Protein AF-A0A1F7LST9-F1 (afdb_monomer)

Secondary structure (DSSP, 8-state):
---------HHHHHHHHHHHHHTTS-HHHHHHHHHHHHHHHTT-----HHHHHHHHSSPPP------HHHHHTHHHHHH-PPP------

Nearest PDB structures (foldseek):
  1bdv-assembly1_B  TM=9.401E-01  e=5.336E-01  Lederbergvirus P22
  5x3t-assembly1_G  TM=7.367E-01  e=1.095E-01  Mycobacterium tuberculosis H37Rv
  6gts-assembly1_C-2  TM=5.196E-01  e=2.180E-01  Escherichia coli
  6sbx-assembly1_C  TM=7.823E-01  e=1.306E+00  Myxococcus xanthus

Solvent-accessible surface area (backbone atoms only — not comparable to full-atom values): 5747 Å² total; per-residue (Å²): 137,86,91,81,89,81,92,65,60,68,70,58,47,53,52,48,46,51,53,14,56,76,69,75,48,51,52,69,56,48,53,48,52,54,49,53,53,50,33,62,74,67,72,52,77,80,71,50,73,66,60,52,45,53,64,73,66,44,76,74,75,85,70,70,81,77,58,66,65,56,73,70,28,47,54,27,78,76,70,69,42,83,69,79,70,81,74,82,129

Mean predicted aligned error: 14.54 Å

pLDDT: mean 82.9, std 12.63, range [49.5, 98.19]

Foldseek 3Di:
DDDDDDDDDPVVVVVLCVVCVVVVHDSVVSVVVVVVVVCVVVVHDPDDPVNVCCVVVPDPDPPPDPDVQCVQAVCCVPPVDDGPDDDDD

Sequence (89 aa):
MHRTQLLLPGDLHRRAAQAAKVRGMSLGNLVREALDEYLARVGGVQPSPEAIDEVLLAEPFADPDPDPELSTNVDHYLYGAPRRGRRPR

Radius of gyration: 19.72 Å; Cα contacts (8 Å, |Δi|>4): 28; chains: 1; bounding box: 45×55×23 Å

Structure (mmCIF, N/CA/C/O backbone):
data_AF-A0A1F7LST9-F1
#
_entry.id   AF-A0A1F7LST9-F1
#
loop_
_atom_site.group_PDB
_atom_site.id
_atom_site.type_symbol
_atom_site.label_atom_id
_atom_site.label_alt_id
_atom_site.label_comp_id
_atom_site.label_asym_id
_atom_site.label_entity_id
_atom_site.label_seq_id
_atom_site.pdbx_PDB_ins_code
_atom_site.Cartn_x
_atom_site.Cartn_y
_atom_site.Cartn_z
_atom_site.occupancy
_atom_site.B_iso_or_equiv
_atom_site.auth_seq_id
_atom_site.auth_comp_id
_atom_site.auth_asym_id
_atom_site.auth_atom_id
_atom_site.pdbx_PDB_model_num
ATOM 1 N N . MET A 1 1 ? 9.763 -5.838 11.230 1.00 68.19 1 MET A N 1
ATOM 2 C CA . MET A 1 1 ? 8.676 -5.282 10.393 1.00 68.19 1 MET A CA 1
ATOM 3 C C . MET A 1 1 ? 9.292 -4.876 9.061 1.00 68.19 1 MET A C 1
ATOM 5 O O . MET A 1 1 ? 10.266 -4.135 9.094 1.00 68.19 1 MET A O 1
ATOM 9 N N . HIS A 1 2 ? 8.794 -5.381 7.929 1.00 79.88 2 HIS A N 1
ATOM 10 C CA . HIS A 1 2 ? 9.320 -5.043 6.598 1.00 79.88 2 HIS A CA 1
ATOM 11 C C . HIS A 1 2 ? 8.467 -3.942 5.960 1.00 79.88 2 HIS A C 1
ATOM 13 O O . HIS A 1 2 ? 7.238 -3.997 6.024 1.00 79.88 2 HIS A O 1
ATOM 19 N N . ARG A 1 3 ? 9.112 -2.916 5.391 1.00 82.56 3 ARG A N 1
ATOM 20 C CA . ARG A 1 3 ? 8.428 -1.837 4.669 1.00 82.56 3 ARG A CA 1
ATOM 21 C C . ARG A 1 3 ? 8.452 -2.148 3.178 1.00 82.56 3 ARG A C 1
ATOM 23 O O . ARG A 1 3 ? 9.511 -2.090 2.566 1.00 82.56 3 ARG A O 1
ATOM 30 N N . THR A 1 4 ? 7.278 -2.388 2.611 1.00 86.62 4 THR A N 1
ATOM 31 C CA . THR A 1 4 ? 7.094 -2.601 1.171 1.00 86.62 4 THR A CA 1
ATOM 32 C C . THR A 1 4 ? 6.431 -1.372 0.559 1.00 86.62 4 THR A C 1
ATOM 34 O O . THR A 1 4 ? 5.452 -0.860 1.108 1.00 86.62 4 THR A O 1
ATOM 37 N N . GLN A 1 5 ? 6.969 -0.876 -0.554 1.00 89.06 5 GLN A N 1
ATOM 38 C CA . GLN A 1 5 ? 6.331 0.172 -1.351 1.00 89.06 5 GLN A CA 1
ATOM 39 C C . GLN A 1 5 ? 5.558 -0.481 -2.496 1.00 89.06 5 GLN A C 1
ATOM 41 O O . GLN A 1 5 ? 6.088 -1.349 -3.181 1.00 89.06 5 GLN A O 1
ATOM 46 N N . LEU A 1 6 ? 4.299 -0.084 -2.679 1.00 85.81 6 LEU A N 1
ATOM 47 C CA . LEU A 1 6 ? 3.421 -0.612 -3.720 1.00 85.81 6 LEU A CA 1
ATOM 48 C C . LEU A 1 6 ? 2.975 0.540 -4.613 1.00 85.81 6 LEU A C 1
ATOM 50 O O . LEU A 1 6 ? 2.424 1.527 -4.120 1.00 85.81 6 LEU A O 1
ATOM 54 N N . LEU A 1 7 ? 3.177 0.397 -5.920 1.00 91.25 7 LEU A N 1
ATOM 55 C CA . LEU A 1 7 ? 2.586 1.295 -6.900 1.00 91.25 7 LEU A CA 1
ATOM 56 C C . LEU A 1 7 ? 1.200 0.768 -7.274 1.00 91.25 7 LEU A C 1
ATOM 58 O O . LEU A 1 7 ? 1.061 -0.358 -7.746 1.00 91.25 7 LEU A O 1
ATOM 62 N N . LEU A 1 8 ? 0.170 1.585 -7.058 1.00 90.12 8 LEU A N 1
ATOM 63 C CA . LEU A 1 8 ? -1.211 1.252 -7.402 1.00 90.12 8 LEU A CA 1
ATOM 64 C C . LEU A 1 8 ? -1.709 2.168 -8.525 1.00 90.12 8 LEU A C 1
ATOM 66 O O . LEU A 1 8 ? -1.357 3.351 -8.537 1.00 90.12 8 LEU A O 1
ATOM 70 N N . PRO A 1 9 ? -2.596 1.682 -9.415 1.00 96.19 9 PRO A N 1
ATOM 71 C CA . PRO A 1 9 ? -3.336 2.555 -10.317 1.00 96.19 9 PRO A CA 1
ATOM 72 C C . PRO A 1 9 ? -4.024 3.682 -9.537 1.00 96.19 9 PRO A C 1
ATOM 74 O O . PRO A 1 9 ? -4.617 3.438 -8.481 1.00 96.19 9 PRO A O 1
ATOM 77 N N . GLY A 1 10 ? -3.979 4.912 -10.057 1.00 93.88 10 GLY A N 1
ATOM 78 C CA . GLY A 1 10 ? -4.466 6.097 -9.338 1.00 93.88 10 GLY A CA 1
ATOM 79 C C . GLY A 1 10 ? -5.920 5.974 -8.866 1.00 93.88 10 GLY A C 1
ATOM 80 O O . GLY A 1 10 ? -6.245 6.337 -7.735 1.00 93.88 10 GLY A O 1
ATOM 81 N N . ASP A 1 11 ? -6.788 5.377 -9.686 1.00 96.19 11 ASP A N 1
ATOM 82 C CA . ASP A 1 11 ? -8.189 5.116 -9.333 1.00 96.19 11 ASP A CA 1
ATOM 83 C C . ASP A 1 11 ? -8.340 4.135 -8.172 1.00 96.19 11 ASP A C 1
ATOM 85 O O . ASP A 1 11 ? -9.171 4.333 -7.282 1.00 96.19 11 ASP A O 1
ATOM 89 N N . LEU A 1 12 ? -7.527 3.077 -8.160 1.00 95.44 12 LEU A N 1
ATOM 90 C CA . LEU A 1 12 ? -7.533 2.089 -7.088 1.00 95.44 12 LEU A CA 1
ATOM 91 C C . LEU A 1 12 ? -7.054 2.718 -5.780 1.00 95.44 12 LEU A C 1
ATOM 93 O O . LEU A 1 12 ? -7.720 2.568 -4.756 1.00 95.44 12 LEU A O 1
ATOM 97 N N . HIS A 1 13 ? -5.960 3.481 -5.834 1.00 96.19 13 HIS A N 1
ATOM 98 C CA . HIS A 1 13 ? -5.435 4.195 -4.676 1.00 96.19 13 HIS A CA 1
ATOM 99 C C . HIS A 1 13 ? -6.477 5.155 -4.084 1.00 96.19 13 HIS A C 1
ATOM 101 O O . HIS A 1 13 ? -6.720 5.134 -2.878 1.00 96.19 13 HIS A O 1
ATOM 107 N N . ARG A 1 14 ? -7.160 5.951 -4.923 1.00 97.56 14 ARG A N 1
ATOM 108 C CA . ARG A 1 14 ? -8.218 6.874 -4.473 1.00 97.56 14 ARG A CA 1
ATOM 109 C C . ARG A 1 14 ? -9.372 6.151 -3.784 1.00 97.56 14 ARG A C 1
ATOM 111 O O . ARG A 1 14 ? -9.793 6.570 -2.707 1.00 97.56 14 ARG A O 1
ATOM 118 N N . ARG A 1 15 ? -9.871 5.060 -4.374 1.00 97.69 15 ARG A N 1
ATOM 119 C CA . ARG A 1 15 ? -10.966 4.276 -3.778 1.00 97.69 15 ARG A CA 1
ATOM 120 C C . ARG A 1 15 ? -10.554 3.641 -2.452 1.00 97.69 15 ARG A C 1
ATOM 122 O O . ARG A 1 15 ? -11.321 3.705 -1.494 1.00 97.69 15 ARG A O 1
ATOM 129 N N . ALA A 1 16 ? -9.345 3.087 -2.373 1.00 96.31 16 ALA A N 1
ATOM 130 C CA . ALA A 1 16 ? -8.820 2.501 -1.144 1.00 96.31 16 ALA A CA 1
ATOM 131 C C . ALA A 1 16 ? -8.630 3.559 -0.043 1.00 96.31 16 ALA A C 1
ATOM 133 O O . ALA A 1 16 ? -9.051 3.351 1.092 1.00 96.31 16 ALA A O 1
ATOM 134 N N . ALA A 1 17 ? -8.082 4.730 -0.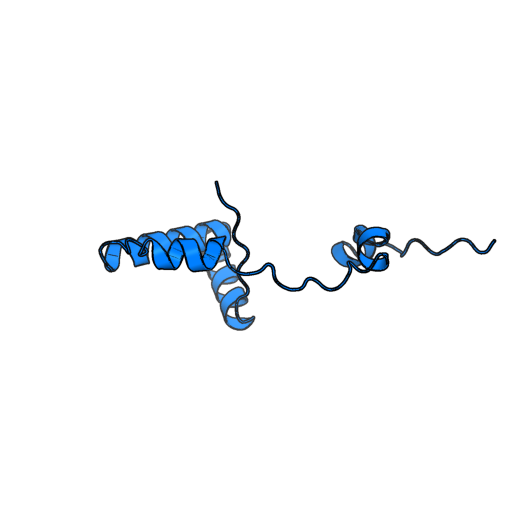381 1.00 96.88 17 ALA A N 1
ATOM 135 C CA . ALA A 1 17 ? -7.930 5.837 0.561 1.00 96.88 17 ALA A CA 1
ATOM 136 C C . ALA A 1 17 ? -9.286 6.321 1.102 1.00 96.88 17 ALA A C 1
ATOM 138 O O . ALA A 1 17 ? -9.429 6.554 2.304 1.00 96.88 17 ALA A O 1
ATOM 139 N N . GLN A 1 18 ? -10.301 6.416 0.239 1.00 98.06 18 GLN A N 1
ATOM 140 C CA . GLN A 1 18 ? -11.652 6.778 0.659 1.00 98.06 18 GLN A CA 1
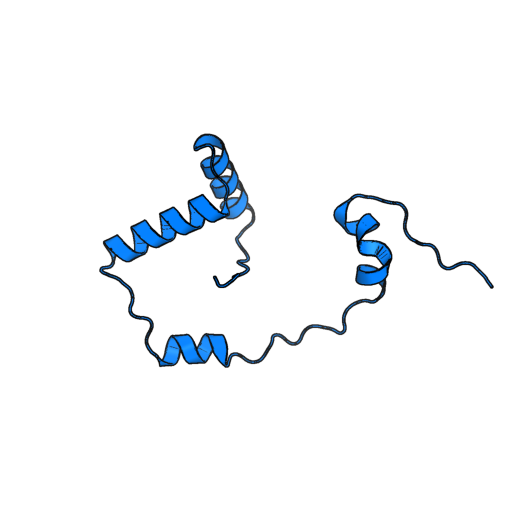ATOM 141 C C . GLN A 1 18 ? -12.260 5.723 1.593 1.00 98.06 18 GLN A C 1
ATOM 143 O O . GLN A 1 18 ? -12.839 6.081 2.618 1.00 98.06 18 GLN A O 1
ATOM 148 N N . ALA A 1 19 ? -12.100 4.434 1.283 1.00 97.62 19 ALA A N 1
ATOM 149 C CA . ALA A 1 19 ? -12.573 3.348 2.139 1.00 97.62 19 ALA A CA 1
ATOM 150 C C . ALA A 1 19 ? -11.894 3.368 3.520 1.00 97.62 19 ALA A C 1
ATOM 152 O O . ALA A 1 19 ? -12.575 3.258 4.539 1.00 97.62 19 ALA A O 1
ATOM 153 N N . ALA A 1 20 ? -10.576 3.586 3.565 1.00 9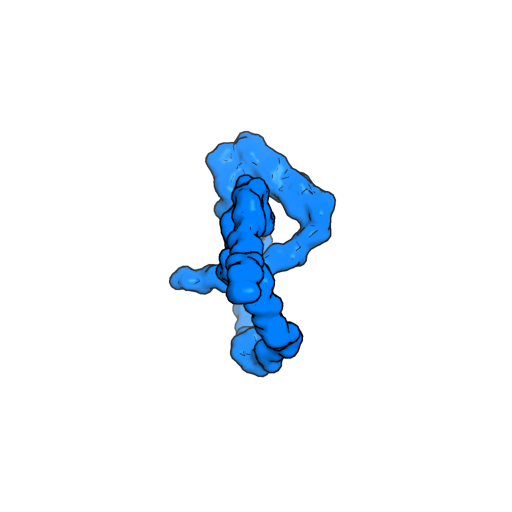7.69 20 ALA A N 1
ATOM 154 C CA . ALA A 1 20 ? -9.824 3.706 4.813 1.00 97.69 20 ALA A CA 1
ATOM 155 C C . ALA A 1 20 ? -10.332 4.881 5.665 1.00 97.69 20 ALA A C 1
ATOM 157 O O . ALA A 1 20 ? -10.568 4.727 6.864 1.00 97.69 20 ALA A O 1
ATOM 158 N N . LYS A 1 21 ? -10.594 6.032 5.026 1.00 97.88 21 LYS A N 1
ATOM 159 C CA . LYS A 1 21 ? -11.147 7.223 5.684 1.00 97.88 21 LYS A CA 1
ATOM 160 C C . LYS A 1 21 ? -12.530 6.964 6.282 1.00 97.88 21 LYS A C 1
ATOM 162 O O . LYS A 1 21 ? -12.759 7.326 7.431 1.00 97.88 21 LYS A O 1
ATOM 167 N N . VAL A 1 22 ? -13.433 6.327 5.532 1.00 98.19 22 VAL A N 1
ATOM 168 C CA . VAL A 1 22 ? -14.784 5.972 6.012 1.00 98.19 22 VAL A CA 1
ATOM 169 C C . VAL A 1 22 ? -14.717 5.045 7.228 1.00 98.19 22 VAL A C 1
ATOM 171 O O . VAL A 1 22 ? -15.531 5.169 8.136 1.00 98.19 22 VAL A O 1
ATOM 174 N N . ARG A 1 23 ? -13.721 4.154 7.276 1.00 96.88 23 ARG A N 1
ATOM 175 C CA . ARG A 1 23 ? -13.501 3.223 8.390 1.00 96.88 23 ARG A CA 1
ATOM 176 C C . ARG A 1 23 ? -12.643 3.791 9.530 1.00 96.88 23 ARG A C 1
ATOM 178 O O . ARG A 1 23 ? -12.365 3.070 10.481 1.00 96.88 23 ARG A O 1
ATOM 185 N N . GLY A 1 24 ? -12.201 5.049 9.450 1.00 97.94 24 GLY A N 1
ATOM 186 C CA . GLY A 1 24 ? -11.386 5.679 10.495 1.00 97.94 24 GLY A CA 1
ATOM 187 C C . GLY A 1 24 ? -9.998 5.053 10.683 1.00 97.94 24 GLY A C 1
ATOM 188 O O . GLY A 1 24 ? -9.461 5.084 11.787 1.00 97.94 24 GLY A O 1
ATOM 189 N N . MET A 1 25 ? -9.407 4.480 9.630 1.00 97.62 25 MET A N 1
ATOM 190 C CA . MET A 1 25 ? -8.098 3.817 9.687 1.00 97.62 25 MET A CA 1
ATOM 191 C C . MET A 1 25 ? -7.133 4.327 8.611 1.00 97.62 25 MET A C 1
ATOM 193 O O . MET A 1 25 ? -7.522 4.993 7.652 1.00 97.62 25 MET A O 1
ATOM 197 N N . SER A 1 26 ? -5.844 4.011 8.764 1.00 96.94 26 SER A N 1
ATOM 198 C CA . SER A 1 26 ? -4.835 4.329 7.749 1.00 96.94 26 SER A CA 1
ATOM 199 C C . SER A 1 26 ? -4.977 3.423 6.521 1.00 96.94 26 SER A C 1
ATOM 201 O O . SER A 1 26 ? -5.415 2.277 6.627 1.00 96.94 26 SER A O 1
ATOM 203 N N . LEU A 1 27 ? -4.533 3.905 5.355 1.00 95.12 27 LEU A N 1
ATOM 204 C CA . LEU A 1 27 ? -4.493 3.094 4.133 1.00 95.12 27 LEU A CA 1
ATOM 205 C C . LEU A 1 27 ? -3.647 1.825 4.319 1.00 95.12 27 LEU A C 1
ATOM 207 O O . LEU A 1 27 ? -4.028 0.759 3.854 1.00 95.12 27 LEU A O 1
ATOM 211 N N . GLY A 1 28 ? -2.532 1.920 5.048 1.00 94.06 28 GLY A N 1
ATOM 212 C CA . GLY A 1 28 ? -1.695 0.760 5.354 1.00 94.06 28 GLY A CA 1
ATOM 213 C C . GLY A 1 28 ? -2.413 -0.288 6.207 1.00 94.06 28 GLY A C 1
ATOM 214 O O . GLY A 1 28 ? -2.231 -1.478 5.972 1.00 94.06 28 GLY A O 1
ATOM 215 N N . ASN A 1 29 ? -3.251 0.129 7.162 1.00 95.44 29 ASN A N 1
ATOM 216 C CA . ASN A 1 29 ? -4.054 -0.806 7.956 1.00 95.44 29 ASN A CA 1
ATOM 217 C C . ASN A 1 29 ? -5.136 -1.471 7.104 1.00 95.44 29 ASN A C 1
ATOM 219 O O . ASN A 1 29 ? -5.288 -2.683 7.189 1.00 95.44 29 ASN A O 1
ATOM 223 N N . LEU A 1 30 ? -5.803 -0.708 6.230 1.00 96.44 30 LEU A N 1
ATOM 224 C CA . LEU A 1 30 ? -6.776 -1.262 5.288 1.00 96.44 30 LEU A CA 1
ATOM 225 C C . LEU A 1 30 ? -6.135 -2.315 4.370 1.00 96.44 30 LEU A C 1
ATOM 227 O O . LEU A 1 30 ? -6.711 -3.374 4.146 1.00 96.44 30 LEU A O 1
ATOM 231 N N . VAL A 1 31 ? -4.938 -2.033 3.843 1.00 94.44 31 VAL A N 1
ATOM 232 C CA . VAL A 1 31 ? -4.208 -2.977 2.982 1.00 94.44 31 VAL A CA 1
ATOM 233 C C . VAL A 1 31 ? -3.833 -4.244 3.748 1.00 94.44 31 VAL A C 1
ATOM 235 O O . VAL A 1 31 ? -3.985 -5.330 3.200 1.00 94.44 31 VAL A O 1
ATOM 238 N N . ARG A 1 32 ? -3.384 -4.134 5.007 1.00 93.12 32 ARG A N 1
ATOM 239 C CA . ARG A 1 32 ? -3.099 -5.316 5.837 1.00 93.12 32 ARG A CA 1
ATOM 240 C C . ARG A 1 32 ? -4.351 -6.149 6.088 1.00 93.12 32 ARG A C 1
ATOM 242 O O . ARG A 1 32 ? -4.317 -7.336 5.815 1.00 93.12 32 ARG A O 1
ATOM 249 N N . GLU A 1 33 ? -5.452 -5.522 6.499 1.00 94.69 33 GLU A N 1
ATOM 250 C CA . GLU A 1 33 ? -6.730 -6.212 6.732 1.00 94.69 33 GLU A CA 1
ATOM 251 C C . GLU A 1 33 ? -7.202 -6.965 5.479 1.00 94.69 33 GLU A C 1
ATOM 253 O O . GLU A 1 33 ? -7.559 -8.138 5.553 1.00 94.69 33 GLU A O 1
ATOM 258 N N . ALA A 1 34 ? -7.125 -6.325 4.308 1.00 93.12 34 ALA A N 1
ATOM 259 C CA . ALA A 1 34 ? -7.500 -6.950 3.043 1.00 93.12 34 ALA A CA 1
ATOM 260 C C . ALA A 1 34 ? -6.590 -8.134 2.666 1.00 93.12 34 ALA A C 1
ATOM 262 O O . ALA A 1 34 ? -7.071 -9.128 2.119 1.00 93.12 34 ALA A O 1
ATOM 263 N N . LEU A 1 35 ? -5.283 -8.037 2.939 1.00 91.69 35 LEU A N 1
ATOM 264 C CA . LEU A 1 35 ? -4.337 -9.132 2.716 1.00 91.69 35 LEU A CA 1
ATOM 265 C C . LEU A 1 35 ? -4.583 -10.289 3.687 1.00 91.69 35 LEU A C 1
ATOM 267 O O . LEU A 1 35 ? -4.593 -11.436 3.248 1.00 91.69 35 LEU A O 1
ATOM 271 N N . ASP A 1 36 ? -4.830 -10.000 4.964 1.00 90.94 36 ASP A N 1
ATOM 272 C CA . ASP A 1 36 ? -5.117 -11.006 5.989 1.00 90.94 36 ASP A CA 1
ATOM 273 C C . ASP A 1 36 ? -6.404 -11.776 5.653 1.00 90.94 36 ASP A C 1
ATOM 275 O O . ASP A 1 36 ? -6.410 -13.008 5.663 1.00 90.94 36 ASP A O 1
ATOM 279 N N . GLU A 1 37 ? -7.475 -11.071 5.272 1.00 92.25 37 GLU A N 1
ATOM 280 C CA . GLU A 1 37 ? -8.740 -11.685 4.849 1.00 92.25 37 GLU A CA 1
ATOM 281 C C . GLU A 1 37 ? -8.556 -12.539 3.587 1.00 92.25 37 GLU A C 1
ATOM 283 O O . GLU A 1 37 ? -9.045 -13.671 3.505 1.00 92.25 37 GLU A O 1
ATOM 288 N N . TYR A 1 38 ? -7.814 -12.022 2.603 1.00 89.75 38 TYR A N 1
ATOM 289 C CA . TYR A 1 38 ? -7.518 -12.759 1.381 1.00 89.75 38 TYR A CA 1
ATOM 290 C C . TYR A 1 38 ? -6.742 -14.045 1.674 1.00 89.75 38 TYR A C 1
ATOM 292 O O . TYR A 1 38 ? -7.149 -15.111 1.210 1.00 89.75 38 TYR A O 1
ATOM 300 N N . LEU A 1 39 ? -5.663 -13.957 2.459 1.00 88.38 39 LEU A N 1
ATOM 301 C CA . LEU A 1 39 ? -4.813 -15.089 2.825 1.00 88.38 39 LEU A CA 1
ATOM 302 C C . LEU A 1 39 ? -5.583 -16.135 3.631 1.00 88.38 39 LEU A C 1
ATOM 304 O O . LEU A 1 39 ? -5.470 -17.322 3.332 1.00 88.38 39 LEU A O 1
ATOM 308 N N . ALA A 1 40 ? -6.411 -15.715 4.589 1.00 86.12 40 ALA A N 1
ATOM 309 C CA . ALA A 1 40 ? -7.268 -16.622 5.347 1.00 86.12 40 ALA A CA 1
ATOM 310 C C . ALA A 1 40 ? -8.239 -17.382 4.430 1.00 86.12 40 ALA A C 1
ATOM 312 O O . ALA A 1 40 ? -8.403 -18.595 4.566 1.00 86.12 40 ALA A O 1
ATOM 313 N N . ARG A 1 41 ? -8.838 -16.693 3.450 1.00 87.44 41 ARG A N 1
ATOM 314 C CA . ARG A 1 41 ? -9.780 -17.297 2.497 1.00 87.44 41 ARG A CA 1
ATOM 315 C C . ARG A 1 41 ? -9.123 -18.312 1.565 1.00 87.44 41 ARG A C 1
ATOM 317 O O . ARG A 1 41 ? -9.753 -19.310 1.231 1.00 87.44 41 ARG A O 1
ATOM 324 N N . VAL A 1 42 ? -7.891 -18.061 1.123 1.00 86.62 42 VAL A N 1
ATOM 325 C CA . VAL A 1 42 ? -7.171 -18.973 0.212 1.00 86.62 42 VAL A CA 1
ATOM 326 C C . VAL A 1 42 ? -6.423 -20.098 0.939 1.00 86.62 42 VAL A C 1
ATOM 328 O O . VAL A 1 42 ? -5.759 -20.892 0.284 1.00 86.62 42 VAL A O 1
ATOM 331 N N . GLY A 1 43 ? -6.549 -20.200 2.269 1.00 77.69 43 GLY A N 1
ATOM 332 C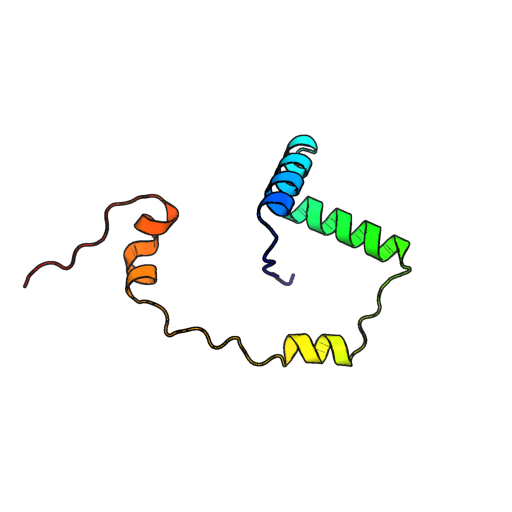 CA . GLY A 1 43 ? -5.897 -21.245 3.070 1.00 77.69 43 GLY A CA 1
ATOM 333 C C . GLY A 1 43 ? -4.423 -20.970 3.381 1.00 77.69 43 GLY A C 1
ATOM 334 O O . GLY A 1 43 ? -3.689 -21.887 3.743 1.00 77.69 43 GLY A O 1
ATOM 335 N N . GLY A 1 44 ? -3.997 -19.712 3.257 1.00 67.38 44 GLY A N 1
ATOM 336 C CA . GLY A 1 44 ? -2.601 -19.302 3.296 1.00 67.38 44 GLY A CA 1
ATOM 337 C C . GLY A 1 44 ? -1.900 -19.591 1.971 1.00 67.38 44 GLY A C 1
ATOM 338 O O . GLY A 1 44 ? -2.083 -20.633 1.351 1.00 67.38 44 GLY A O 1
ATOM 339 N N . VAL A 1 45 ? -1.063 -18.658 1.530 1.00 64.44 45 VAL A N 1
ATOM 340 C CA . VAL A 1 45 ? -0.066 -18.948 0.500 1.00 64.44 45 VAL A CA 1
ATOM 341 C C . VAL A 1 45 ? 1.223 -19.184 1.265 1.00 64.44 45 VAL A C 1
ATOM 343 O O . VAL A 1 45 ? 1.723 -18.259 1.899 1.00 64.44 45 VAL A O 1
ATOM 346 N N . GLN A 1 46 ? 1.730 -20.415 1.267 1.00 66.12 46 GLN A N 1
ATOM 347 C CA . GLN A 1 46 ? 3.147 -20.621 1.540 1.00 66.12 46 GLN A CA 1
ATOM 348 C C . GLN A 1 46 ? 3.854 -20.170 0.264 1.00 66.12 46 GLN A C 1
ATOM 350 O O . GLN A 1 46 ? 3.741 -20.881 -0.740 1.00 66.12 46 GLN A O 1
ATOM 355 N N . PRO A 1 47 ? 4.462 -18.967 0.224 1.00 63.69 47 PRO A N 1
ATOM 356 C CA . PRO A 1 47 ? 5.266 -18.604 -0.928 1.00 63.69 47 PRO A CA 1
ATOM 357 C C . PRO A 1 47 ? 6.310 -19.700 -1.082 1.00 63.69 47 PRO A C 1
ATOM 359 O O . PRO A 1 47 ? 6.914 -20.138 -0.096 1.00 63.69 47 PRO A O 1
ATOM 362 N N . SER A 1 48 ? 6.462 -20.202 -2.302 1.00 67.69 48 SER A N 1
ATOM 363 C CA . SER A 1 48 ? 7.509 -21.179 -2.529 1.00 67.69 48 SER A CA 1
ATOM 364 C C . SER A 1 48 ? 8.852 -20.511 -2.193 1.00 67.69 48 SER A C 1
ATOM 366 O O . SER A 1 48 ? 8.984 -19.292 -2.378 1.00 67.69 48 SER A O 1
ATOM 368 N N . PRO A 1 49 ? 9.831 -21.251 -1.651 1.00 69.31 49 PRO A N 1
ATOM 369 C CA . PRO A 1 49 ? 11.158 -20.704 -1.380 1.00 69.31 49 PRO A CA 1
ATOM 370 C C . PRO A 1 49 ? 11.725 -19.958 -2.597 1.00 69.31 49 PRO A C 1
ATOM 372 O O . PRO A 1 49 ? 12.294 -18.882 -2.446 1.00 69.31 49 PRO A O 1
ATOM 375 N N . GLU A 1 50 ? 11.436 -20.453 -3.805 1.00 72.50 50 GLU A N 1
ATOM 376 C CA . GLU A 1 50 ? 11.849 -19.827 -5.060 1.00 72.50 50 GLU A CA 1
ATOM 377 C C . GLU A 1 50 ? 11.219 -18.439 -5.279 1.00 72.50 50 GLU A C 1
ATOM 379 O O . GLU A 1 50 ? 11.897 -17.538 -5.760 1.00 72.50 50 GLU A O 1
ATOM 384 N N . ALA A 1 51 ? 9.957 -18.224 -4.890 1.00 70.50 51 ALA A N 1
ATOM 385 C CA . ALA A 1 51 ? 9.281 -16.930 -5.035 1.00 70.50 51 ALA A CA 1
ATOM 386 C C . ALA A 1 51 ? 9.809 -15.867 -4.054 1.00 70.50 51 ALA A C 1
ATOM 388 O O . ALA A 1 51 ? 9.788 -14.673 -4.350 1.00 70.50 51 ALA A O 1
ATOM 389 N N . ILE A 1 52 ? 10.274 -16.285 -2.871 1.00 66.25 52 ILE A N 1
ATOM 390 C CA . ILE A 1 52 ? 10.949 -15.386 -1.924 1.00 66.25 52 ILE A CA 1
ATOM 391 C C . ILE A 1 52 ? 12.315 -14.992 -2.483 1.00 66.25 52 ILE A C 1
ATOM 393 O O . ILE A 1 52 ? 12.653 -13.807 -2.496 1.00 66.25 52 ILE A O 1
ATOM 397 N N . ASP A 1 53 ? 13.073 -15.976 -2.961 1.00 72.94 53 ASP A N 1
ATOM 398 C CA . ASP A 1 53 ? 14.402 -15.761 -3.520 1.00 72.94 53 ASP A CA 1
ATOM 399 C C . ASP A 1 53 ? 14.342 -14.885 -4.776 1.00 72.94 53 ASP A C 1
ATOM 401 O O . ASP A 1 53 ? 15.159 -13.984 -4.915 1.00 72.94 53 ASP A O 1
ATOM 405 N N . GLU A 1 54 ? 13.330 -15.036 -5.633 1.00 71.75 54 GLU A N 1
ATOM 406 C CA . GLU A 1 54 ? 13.130 -14.180 -6.810 1.00 71.75 54 GLU A CA 1
ATOM 407 C C . GLU A 1 54 ? 12.930 -12.701 -6.440 1.00 71.75 54 GLU A C 1
ATOM 409 O O . GLU A 1 54 ? 13.422 -11.822 -7.139 1.00 71.75 54 GLU A O 1
ATOM 414 N N . VAL A 1 55 ? 12.260 -12.404 -5.321 1.00 69.50 55 VAL A N 1
ATOM 415 C CA . VAL A 1 55 ? 12.049 -11.022 -4.853 1.00 69.50 55 VAL A CA 1
ATOM 416 C C . VAL A 1 55 ? 13.277 -10.472 -4.127 1.00 69.50 55 VAL A C 1
ATOM 418 O O . VAL A 1 55 ? 13.604 -9.296 -4.280 1.00 69.50 55 VAL A O 1
ATOM 421 N N . LEU A 1 56 ? 13.943 -11.290 -3.309 1.00 69.44 56 LEU A N 1
ATOM 422 C CA . LEU A 1 56 ? 15.095 -10.859 -2.508 1.00 69.44 56 LEU A CA 1
ATOM 423 C C . LEU A 1 56 ? 16.394 -10.785 -3.316 1.00 69.44 56 LEU A C 1
ATOM 425 O O . LEU A 1 56 ? 17.255 -9.965 -3.001 1.00 69.44 56 LEU A O 1
ATOM 429 N N . LEU A 1 57 ? 16.530 -11.640 -4.327 1.00 74.00 57 LEU A N 1
ATOM 430 C CA . LEU A 1 57 ? 17.661 -11.695 -5.253 1.00 74.00 57 LEU A CA 1
ATOM 431 C C . LEU A 1 57 ? 17.349 -11.006 -6.583 1.00 74.00 57 LEU A C 1
ATOM 433 O O . LEU A 1 57 ? 18.188 -11.046 -7.484 1.00 74.00 57 LEU A O 1
ATOM 437 N N . ALA A 1 58 ? 16.172 -10.379 -6.717 1.00 69.00 58 ALA A N 1
ATOM 438 C CA . ALA A 1 58 ? 15.886 -9.504 -7.842 1.00 69.00 58 ALA A CA 1
ATOM 439 C C . ALA A 1 58 ? 17.023 -8.492 -7.969 1.00 69.00 58 ALA A C 1
ATOM 441 O O . ALA A 1 58 ? 17.407 -7.858 -6.977 1.00 69.00 58 ALA A O 1
ATOM 442 N N . GLU A 1 59 ? 17.559 -8.339 -9.182 1.00 69.31 59 GLU A N 1
ATOM 443 C CA . GLU A 1 59 ? 18.541 -7.291 -9.413 1.00 69.31 59 GLU A CA 1
ATOM 444 C C . GLU A 1 59 ? 17.931 -5.957 -8.970 1.00 69.31 59 GLU A C 1
ATOM 446 O O . GLU A 1 59 ? 16.775 -5.668 -9.317 1.00 69.31 59 GLU A O 1
ATOM 451 N N . PRO A 1 60 ? 18.662 -5.157 -8.168 1.00 64.69 60 PRO A N 1
ATOM 452 C CA . PRO A 1 60 ? 18.211 -3.830 -7.806 1.00 64.69 60 PRO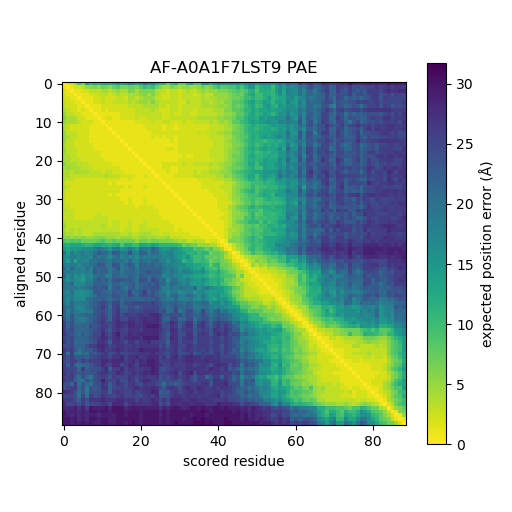 A CA 1
ATOM 453 C C . PRO A 1 60 ? 17.788 -3.118 -9.081 1.00 64.69 60 PRO A C 1
ATOM 455 O O . PRO A 1 60 ? 18.516 -3.149 -10.076 1.00 64.69 60 PRO A O 1
ATOM 458 N N . PHE A 1 61 ? 16.608 -2.495 -9.058 1.00 63.72 61 PHE A N 1
ATOM 459 C CA . PHE A 1 61 ? 16.219 -1.613 -10.147 1.00 63.72 61 PHE A CA 1
ATOM 460 C C . PHE A 1 61 ? 17.401 -0.684 -10.431 1.00 63.72 61 PHE A C 1
ATOM 462 O O . PHE A 1 61 ? 17.996 -0.166 -9.482 1.00 63.72 61 PHE A O 1
ATOM 469 N N . ALA A 1 62 ? 17.766 -0.535 -11.707 1.00 65.31 62 ALA A N 1
ATOM 470 C CA . ALA A 1 62 ? 18.807 0.390 -12.126 1.00 65.31 62 ALA A CA 1
ATOM 471 C C . ALA A 1 62 ? 18.335 1.806 -11.782 1.00 65.31 62 ALA A C 1
ATOM 473 O O . ALA A 1 62 ? 17.678 2.467 -12.586 1.00 65.31 62 ALA A O 1
ATOM 474 N N . ASP A 1 63 ? 18.587 2.213 -10.540 1.00 62.81 63 ASP A N 1
ATOM 475 C CA . ASP A 1 63 ? 18.218 3.519 -10.035 1.00 62.81 63 ASP A CA 1
ATOM 476 C C . ASP A 1 63 ? 19.079 4.512 -10.817 1.00 62.81 63 ASP A C 1
ATOM 478 O O . ASP A 1 63 ? 20.312 4.414 -10.760 1.00 62.81 63 ASP A O 1
ATOM 482 N N . PRO A 1 64 ? 18.481 5.389 -11.643 1.00 71.69 64 PRO A N 1
ATOM 483 C CA . PRO A 1 64 ? 19.252 6.440 -12.283 1.00 71.69 64 PRO A CA 1
ATOM 484 C C . PRO A 1 64 ? 20.003 7.216 -11.200 1.00 71.69 64 PRO A C 1
ATOM 486 O O . PRO A 1 64 ? 19.474 7.397 -10.102 1.00 71.69 64 PRO A O 1
ATOM 489 N N . ASP A 1 65 ? 21.228 7.661 -11.507 1.00 75.50 65 ASP A N 1
ATOM 490 C CA . ASP A 1 65 ? 22.037 8.423 -10.554 1.00 75.50 65 ASP A CA 1
ATOM 491 C C . ASP A 1 65 ? 21.165 9.482 -9.861 1.00 75.50 65 ASP A C 1
ATOM 493 O O . ASP A 1 65 ? 20.473 10.250 -10.547 1.00 75.50 65 ASP A O 1
ATOM 497 N N . PRO A 1 66 ? 21.144 9.506 -8.516 1.00 71.50 66 PRO A N 1
ATOM 498 C CA . PRO A 1 66 ? 20.196 10.316 -7.777 1.00 71.50 66 PRO A CA 1
ATOM 499 C C . PRO A 1 66 ? 20.398 11.779 -8.149 1.00 71.50 66 PRO A C 1
ATOM 501 O O . PRO A 1 66 ? 21.483 12.327 -7.946 1.00 71.50 66 PRO A O 1
ATOM 504 N N . ASP A 1 67 ? 19.350 12.417 -8.675 1.00 79.50 67 ASP A N 1
ATOM 505 C CA . ASP A 1 67 ? 19.411 13.822 -9.063 1.00 79.50 67 ASP A CA 1
ATOM 506 C C . ASP A 1 67 ? 19.771 14.678 -7.828 1.00 79.50 67 ASP A C 1
ATOM 508 O O . ASP A 1 67 ? 18.975 14.780 -6.879 1.00 79.50 67 ASP A O 1
ATOM 512 N N . PRO A 1 68 ? 20.961 15.315 -7.802 1.00 80.75 68 PRO A N 1
ATOM 513 C CA . PRO A 1 68 ? 21.403 16.124 -6.670 1.00 80.75 68 PRO A CA 1
ATOM 514 C C . PRO A 1 68 ? 20.457 17.295 -6.383 1.00 80.75 68 PRO A C 1
ATOM 516 O O . PRO A 1 68 ? 20.427 17.831 -5.272 1.00 80.75 68 PRO A O 1
ATOM 519 N N . GLU A 1 69 ? 19.675 17.714 -7.377 1.00 82.50 69 GLU A N 1
ATOM 520 C CA . GLU A 1 69 ? 18.677 18.759 -7.239 1.00 82.50 69 GLU A CA 1
ATOM 521 C C . GLU A 1 69 ? 17.518 18.340 -6.332 1.00 82.50 69 GLU A C 1
ATOM 523 O O . GLU A 1 69 ? 17.061 19.156 -5.518 1.00 82.50 69 GLU A O 1
ATOM 528 N N . LEU A 1 70 ? 17.077 17.082 -6.440 1.00 81.94 70 LEU A N 1
ATOM 529 C CA . LEU A 1 70 ? 15.998 16.520 -5.629 1.00 81.94 70 LEU A CA 1
ATOM 530 C C . LEU A 1 70 ? 16.408 16.460 -4.156 1.00 81.94 70 LEU A C 1
ATOM 532 O O . LEU A 1 70 ? 15.652 16.898 -3.290 1.00 81.94 70 LEU A O 1
ATOM 536 N N . SER A 1 71 ? 17.631 16.000 -3.871 1.00 82.81 71 SER A N 1
ATOM 537 C CA . SER A 1 71 ? 18.147 15.91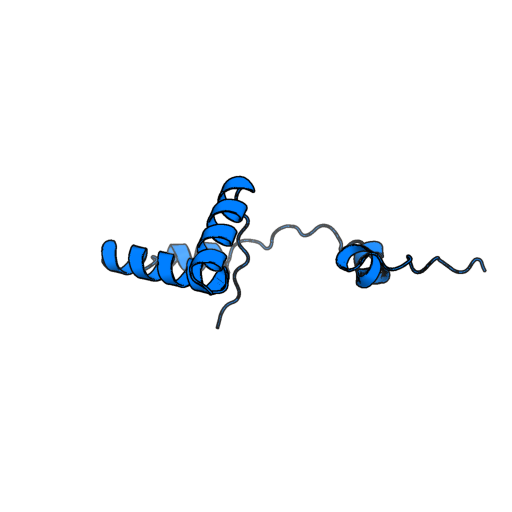6 -2.497 1.00 82.81 71 SER A CA 1
ATOM 538 C C . SER A 1 71 ? 18.445 17.290 -1.883 1.00 82.81 71 SER A C 1
ATOM 540 O O . SER A 1 71 ? 18.257 17.494 -0.684 1.00 82.81 71 SER A O 1
ATOM 542 N N . THR A 1 72 ? 18.850 18.271 -2.692 1.00 87.88 72 THR A N 1
ATOM 543 C CA . THR A 1 72 ? 19.153 19.631 -2.213 1.00 87.88 72 THR A CA 1
ATOM 544 C C . THR A 1 72 ? 17.890 20.450 -1.923 1.00 87.88 72 THR A C 1
ATOM 546 O O . THR A 1 72 ? 17.921 21.362 -1.092 1.00 87.88 72 THR A O 1
ATOM 549 N N . ASN A 1 73 ? 16.775 20.138 -2.591 1.00 89.62 73 ASN A N 1
ATOM 550 C CA . ASN A 1 73 ? 15.534 20.912 -2.530 1.00 89.62 73 ASN A CA 1
ATOM 551 C C . ASN A 1 73 ? 14.332 20.077 -2.059 1.00 89.62 73 ASN A C 1
ATOM 553 O O . ASN A 1 73 ? 13.212 20.314 -2.504 1.00 89.62 73 ASN A O 1
ATOM 557 N N . VAL A 1 74 ? 14.536 19.129 -1.138 1.00 88.56 74 VAL A N 1
ATOM 558 C CA . VAL A 1 74 ? 13.463 18.257 -0.615 1.00 88.56 74 VAL A CA 1
ATOM 559 C C . VAL A 1 74 ? 12.243 19.061 -0.151 1.00 88.56 74 VAL A C 1
ATOM 561 O O . VAL A 1 74 ? 11.118 18.744 -0.527 1.00 88.56 74 VAL A O 1
ATOM 564 N N . ASP A 1 75 ? 12.456 20.158 0.580 1.00 87.81 75 ASP A N 1
ATOM 565 C CA . ASP A 1 75 ? 11.357 20.989 1.088 1.00 87.81 75 ASP A CA 1
ATOM 566 C C . ASP A 1 75 ? 10.561 21.687 -0.024 1.00 87.81 75 ASP A C 1
ATOM 568 O O . ASP A 1 75 ? 9.363 21.935 0.120 1.00 87.81 75 ASP A O 1
ATOM 572 N N . HIS A 1 76 ? 11.208 21.997 -1.150 1.00 91.50 76 HIS A N 1
ATOM 573 C CA . HIS A 1 76 ? 10.527 22.559 -2.313 1.00 91.50 76 HIS A CA 1
ATOM 574 C C . HIS A 1 76 ? 9.559 21.541 -2.911 1.00 91.50 76 HIS A C 1
ATOM 576 O O . HIS A 1 76 ? 8.392 21.853 -3.131 1.00 91.50 76 HIS A O 1
ATOM 582 N N . TYR A 1 77 ? 10.032 20.313 -3.119 1.00 85.94 77 TYR A N 1
ATOM 583 C CA . TYR A 1 77 ? 9.250 19.262 -3.761 1.00 85.94 77 TYR A CA 1
ATOM 584 C C . TYR A 1 77 ? 8.175 18.662 -2.850 1.00 85.94 77 TYR A C 1
ATOM 586 O O . TYR A 1 77 ? 7.120 18.268 -3.343 1.00 85.94 77 TYR A O 1
ATOM 594 N N . LEU A 1 78 ? 8.408 18.610 -1.535 1.00 86.88 78 LEU A N 1
ATOM 595 C CA . LEU A 1 78 ? 7.454 18.035 -0.581 1.00 86.88 78 LEU A CA 1
ATOM 596 C C . LEU A 1 78 ? 6.488 19.063 0.020 1.00 86.88 78 LEU A C 1
ATOM 598 O O . LEU A 1 78 ? 5.356 18.705 0.342 1.00 86.88 78 LEU A O 1
ATOM 602 N N . TYR A 1 79 ? 6.912 20.321 0.175 1.00 88.56 79 TYR A N 1
ATOM 603 C CA . TYR A 1 79 ? 6.162 21.331 0.934 1.00 88.56 79 TYR A CA 1
ATOM 604 C C . TYR A 1 79 ? 6.007 22.677 0.209 1.00 88.56 79 TYR A C 1
ATOM 606 O O . TYR A 1 79 ? 5.417 23.601 0.767 1.00 88.56 79 TYR A O 1
ATOM 614 N N . GLY A 1 80 ? 6.516 22.818 -1.020 1.00 87.88 80 GLY A N 1
ATOM 615 C CA . GLY A 1 80 ? 6.415 24.058 -1.797 1.00 87.88 80 GLY A CA 1
ATOM 616 C C . GLY A 1 80 ? 7.336 25.185 -1.318 1.00 87.88 80 GLY A C 1
ATOM 617 O O . GLY A 1 80 ? 7.122 26.342 -1.679 1.00 87.88 80 GLY A O 1
ATOM 618 N N . ALA A 1 81 ? 8.359 24.883 -0.510 1.00 88.69 81 ALA A N 1
ATOM 619 C CA . ALA A 1 81 ? 9.331 25.882 -0.069 1.00 88.69 81 ALA A CA 1
ATOM 620 C C . ALA A 1 81 ? 10.118 26.489 -1.256 1.00 88.69 81 ALA A C 1
ATOM 622 O O . ALA A 1 81 ? 10.283 25.841 -2.293 1.00 88.69 81 ALA A O 1
ATOM 623 N N . PRO A 1 82 ? 10.647 27.720 -1.137 1.00 89.19 82 PRO A N 1
ATOM 624 C CA . PRO A 1 82 ? 11.535 28.285 -2.150 1.00 89.19 82 PRO A CA 1
ATOM 625 C C . PRO A 1 82 ? 12.777 27.407 -2.373 1.00 89.19 82 PRO A C 1
ATOM 627 O O . PRO A 1 82 ? 13.372 26.905 -1.418 1.00 89.19 82 PRO A O 1
ATOM 630 N N . ARG A 1 83 ? 13.203 27.250 -3.634 1.00 84.94 83 ARG A N 1
ATOM 631 C CA . ARG A 1 83 ? 14.423 26.497 -3.974 1.00 84.94 83 ARG A CA 1
ATOM 632 C C . ARG A 1 83 ? 15.657 27.186 -3.399 1.00 84.94 83 ARG A C 1
ATOM 634 O O . ARG A 1 83 ? 15.773 28.413 -3.447 1.00 84.94 83 ARG A O 1
ATOM 641 N N . ARG A 1 84 ? 16.622 26.399 -2.918 1.00 77.31 84 ARG A N 1
ATOM 642 C CA . ARG A 1 84 ? 17.933 26.909 -2.503 1.00 77.31 84 ARG A CA 1
ATOM 643 C C . ARG A 1 84 ? 18.712 27.289 -3.761 1.00 77.31 84 ARG A C 1
ATOM 645 O O . ARG A 1 84 ? 19.388 26.467 -4.371 1.00 77.31 84 ARG A O 1
ATOM 652 N N . GLY A 1 85 ? 18.554 28.538 -4.194 1.00 72.62 85 GLY A N 1
ATOM 653 C CA . GLY A 1 85 ? 19.278 29.084 -5.336 1.00 72.62 85 GLY A CA 1
ATOM 654 C C . GLY A 1 85 ? 20.789 29.027 -5.107 1.00 72.62 85 GLY A C 1
ATOM 65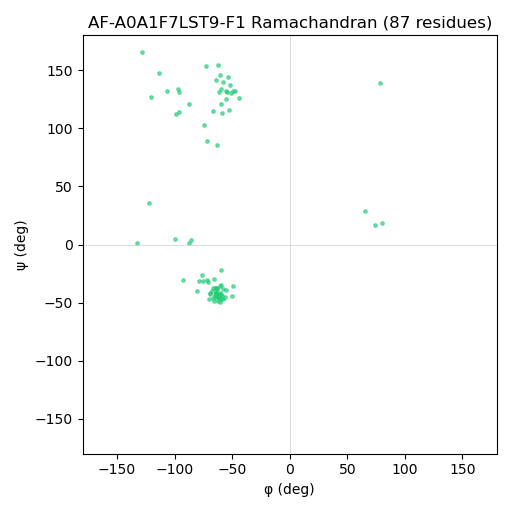5 O O . GLY A 1 85 ? 21.281 29.404 -4.040 1.00 72.62 85 GLY A O 1
ATOM 656 N N . ARG A 1 86 ? 21.532 28.567 -6.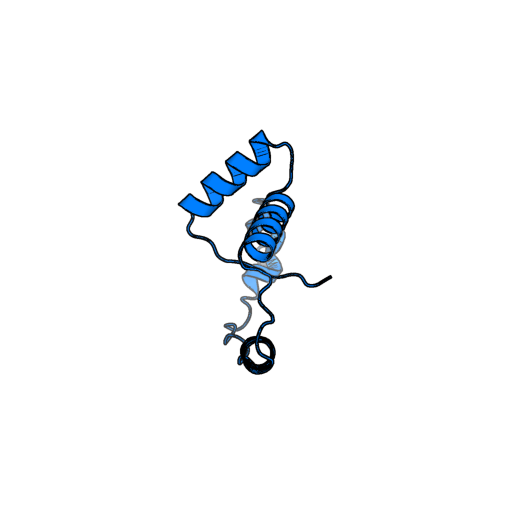120 1.00 61.34 86 ARG A N 1
ATOM 657 C CA . ARG A 1 86 ? 22.992 28.714 -6.192 1.00 61.34 86 ARG A CA 1
ATOM 658 C C . ARG A 1 86 ? 23.319 30.197 -6.000 1.00 61.34 86 ARG A C 1
ATOM 660 O O . ARG A 1 86 ? 22.936 31.015 -6.832 1.00 61.34 86 ARG A O 1
ATOM 667 N N . ARG A 1 87 ? 24.015 30.552 -4.913 1.00 53.22 87 ARG A N 1
ATOM 668 C CA . ARG A 1 87 ? 24.637 31.879 -4.800 1.00 53.22 87 ARG A CA 1
ATOM 669 C C . ARG A 1 87 ? 25.546 32.067 -6.024 1.00 53.22 87 ARG A C 1
ATOM 671 O O . ARG A 1 87 ? 26.395 31.198 -6.240 1.00 53.22 87 ARG A O 1
ATOM 678 N N . PRO A 1 88 ? 25.390 33.145 -6.810 1.00 54.25 88 PRO A N 1
ATOM 679 C CA . PRO A 1 88 ? 26.407 33.511 -7.781 1.00 54.25 88 PRO A CA 1
ATOM 680 C C . PRO A 1 88 ? 27.692 33.801 -6.996 1.00 54.25 88 PRO A C 1
ATOM 682 O O . PRO A 1 88 ? 27.636 34.47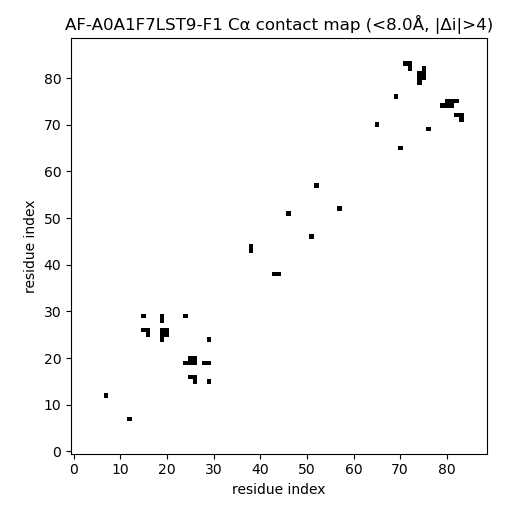2 -5.962 1.00 54.25 88 PRO A O 1
ATOM 685 N N . ARG A 1 89 ? 28.806 33.213 -7.432 1.00 49.50 89 ARG A N 1
ATOM 686 C CA . ARG A 1 89 ? 30.142 33.617 -6.983 1.00 49.50 89 ARG A CA 1
ATOM 687 C C . ARG A 1 89 ? 30.546 34.898 -7.689 1.00 49.50 89 ARG A C 1
ATOM 689 O O . ARG A 1 89 ? 30.192 35.015 -8.883 1.00 49.50 89 ARG A O 1
#